Protein AF-A0A965Q6E4-F1 (afdb_monomer_lite)

Sequence (171 aa):
MHSLNNNGDSLAQEFARILGANLEPKISKKASMEEVSEADVQESMASDVELEDDIADMLIETSDEGVSMASDSIDDDVAELDAYDNLSDKHAKIMDGLSKIASSLRSKNEGFAADVVEATALSIVDDFRKEAQSKAAVCSELSKIASELDRSGDDLSADIVRVTLERVRNN

Foldseek 3Di:
DDDDDPPPVVVVVVVCVVVVHPPDDPPDDDDDDDDDDDDDDDDDDDDDDDDDDDPPPPPPDDDDDDDPPPPDDPPPVVVLPLLCPVLVVVLVVVLVVLQVVLVVCVVVVNNVVSVVSVVVNVVVVVVSVVVSVVLSVVLVVLQVVLVVCVVVVVPVVSVVSVVVSVVSSND

Radius of gyration: 28.26 Å; chains: 1; bounding box: 39×50×86 Å

Secondary structure (DSSP, 8-state):
--PPP--SHHHHHHHHHHTT--------------------------------S-SGGGSSS---------------TTSSSHHHHHHHHHHHHHHHHHHHHHHHHHHTT-HHHHHHHHHHHHHHHHHHHHHHHHHHHHHHHHHHHHHHHHHHT-HHHHHHHHHHHHHHHH-

pLDDT: mean 70.28, std 21.53, range [35.88, 97.06]

Structure (mmCIF, N/CA/C/O backbone):
data_AF-A0A965Q6E4-F1
#
_entry.id   AF-A0A965Q6E4-F1
#
loop_
_atom_site.group_PDB
_atom_site.id
_atom_site.type_symbol
_atom_site.label_atom_id
_atom_site.label_alt_id
_atom_site.label_comp_id
_atom_site.label_asym_id
_atom_site.label_entity_id
_atom_site.label_seq_id
_atom_site.pdbx_PDB_ins_code
_atom_site.Cartn_x
_atom_site.Cartn_y
_atom_site.Cartn_z
_atom_site.occupancy
_atom_site.B_iso_or_equiv
_atom_site.auth_seq_id
_atom_site.auth_comp_id
_atom_site.auth_asym_id
_atom_site.auth_atom_id
_atom_site.pdbx_PDB_model_num
ATOM 1 N N . MET A 1 1 ? -6.997 -3.592 53.582 1.00 36.66 1 MET A N 1
ATOM 2 C CA . MET A 1 1 ? -6.002 -3.357 52.515 1.00 36.66 1 MET A CA 1
ATOM 3 C C . MET A 1 1 ? -6.578 -3.928 51.229 1.00 36.66 1 MET A C 1
ATOM 5 O O . MET A 1 1 ? -6.604 -5.141 51.092 1.00 36.66 1 MET A O 1
ATOM 9 N N . HIS A 1 2 ? -7.137 -3.088 50.355 1.00 37.69 2 HIS A N 1
ATOM 10 C CA . HIS A 1 2 ? -7.667 -3.521 49.059 1.00 37.69 2 HIS A CA 1
ATOM 11 C C . HIS A 1 2 ? -6.637 -3.190 47.977 1.00 37.69 2 HIS A C 1
ATOM 13 O O . HIS A 1 2 ? -6.363 -2.017 47.737 1.00 37.69 2 HIS A O 1
ATOM 19 N N . SER A 1 3 ? -6.040 -4.223 47.375 1.00 43.62 3 SER A N 1
ATOM 20 C CA . SER A 1 3 ? -5.254 -4.083 46.146 1.00 43.62 3 SER A CA 1
ATOM 21 C C . SER A 1 3 ? -6.176 -3.644 45.017 1.00 43.62 3 SER A C 1
ATOM 23 O O . SER A 1 3 ? -7.188 -4.294 44.758 1.00 43.62 3 SER A O 1
ATOM 25 N N . LEU A 1 4 ? -5.818 -2.538 44.371 1.00 48.19 4 LEU A N 1
ATOM 26 C CA . LEU A 1 4 ? -6.462 -2.045 43.163 1.00 48.19 4 LEU A CA 1
ATOM 27 C C . LEU A 1 4 ? -5.970 -2.842 41.949 1.00 48.19 4 LEU A C 1
ATOM 29 O O . LEU A 1 4 ? -4.802 -3.208 41.850 1.00 48.19 4 LEU A O 1
ATOM 33 N N . ASN A 1 5 ? -6.929 -3.125 41.076 1.00 44.88 5 ASN A N 1
ATOM 34 C CA . ASN A 1 5 ? -6.886 -4.025 39.934 1.00 44.88 5 ASN A CA 1
ATOM 35 C C . ASN A 1 5 ? -5.783 -3.716 38.906 1.00 44.88 5 ASN A C 1
ATOM 37 O O . ASN A 1 5 ? -5.642 -2.586 38.444 1.00 44.88 5 ASN A O 1
ATOM 41 N N . ASN A 1 6 ? -5.119 -4.781 38.449 1.00 51.53 6 ASN A N 1
ATOM 42 C CA . ASN A 1 6 ? -4.141 -4.837 37.354 1.00 51.53 6 ASN A CA 1
ATOM 43 C C . ASN A 1 6 ? -4.771 -4.695 35.946 1.00 51.53 6 ASN A C 1
ATOM 45 O O . ASN A 1 6 ? -4.373 -5.387 35.013 1.00 51.53 6 ASN A O 1
ATOM 49 N N . ASN A 1 7 ? -5.769 -3.828 35.760 1.00 53.50 7 ASN A N 1
ATOM 50 C CA . ASN A 1 7 ? -6.490 -3.741 34.479 1.00 53.50 7 ASN A CA 1
ATOM 51 C C . ASN A 1 7 ? -5.856 -2.774 33.458 1.00 53.50 7 ASN A C 1
ATOM 53 O O . ASN A 1 7 ? -6.320 -2.716 32.324 1.00 53.50 7 ASN A O 1
ATOM 57 N N . GLY A 1 8 ? -4.804 -2.034 33.827 1.00 53.78 8 GLY A N 1
ATOM 58 C CA . GLY A 1 8 ? -4.103 -1.109 32.920 1.00 53.78 8 GLY A CA 1
ATOM 59 C C . GLY A 1 8 ? -3.108 -1.781 31.964 1.00 53.78 8 GLY A C 1
ATOM 60 O O . GLY A 1 8 ? -2.858 -1.261 30.880 1.00 53.78 8 GLY A O 1
ATOM 61 N N . ASP A 1 9 ? -2.591 -2.960 32.320 1.00 56.56 9 ASP A N 1
ATOM 62 C CA . ASP A 1 9 ? -1.533 -3.634 31.550 1.00 56.56 9 ASP A CA 1
ATOM 63 C C . ASP A 1 9 ? -2.058 -4.409 30.330 1.00 56.56 9 ASP A C 1
ATOM 65 O O . ASP A 1 9 ? -1.290 -4.735 29.427 1.00 56.56 9 ASP A O 1
ATOM 69 N N . SER A 1 10 ? -3.366 -4.683 30.258 1.00 65.81 10 SER A N 1
ATOM 70 C CA . SER A 1 10 ? -3.942 -5.515 29.192 1.00 65.81 10 SER A CA 1
ATOM 71 C C . SER A 1 10 ? -3.983 -4.808 27.836 1.00 65.81 10 SER A C 1
ATOM 73 O O . SER A 1 10 ? -3.744 -5.451 26.818 1.00 65.81 10 SER A O 1
ATOM 75 N N . LEU A 1 11 ? -4.291 -3.507 27.804 1.00 62.56 11 LEU A N 1
ATOM 76 C CA . LEU A 1 11 ? -4.485 -2.774 26.547 1.00 62.56 11 LEU A CA 1
ATOM 77 C C . LEU A 1 11 ? -3.144 -2.409 25.900 1.00 62.56 11 LEU A C 1
ATOM 79 O O . LEU A 1 11 ? -2.961 -2.588 24.700 1.00 62.56 11 LEU A O 1
ATOM 83 N N . ALA A 1 12 ? -2.176 -1.967 26.709 1.00 64.75 12 ALA A N 1
ATOM 84 C CA . ALA A 1 12 ? -0.828 -1.660 26.241 1.00 64.75 12 ALA A CA 1
ATOM 85 C C . ALA A 1 12 ? -0.102 -2.913 25.718 1.00 64.75 12 ALA A C 1
ATOM 87 O O . ALA A 1 12 ? 0.584 -2.847 24.699 1.00 64.75 12 ALA A O 1
ATOM 88 N N . GLN A 1 13 ? -0.296 -4.070 26.366 1.00 67.69 13 GLN A N 1
ATOM 89 C CA . GLN A 1 13 ? 0.249 -5.343 25.885 1.00 67.69 13 GLN A CA 1
ATOM 90 C C . GLN A 1 13 ? -0.403 -5.813 24.583 1.00 67.69 13 GLN A C 1
ATOM 92 O O . GLN A 1 13 ? 0.291 -6.365 23.730 1.00 67.69 13 GLN A O 1
ATOM 97 N N . GLU A 1 14 ? -1.710 -5.604 24.402 1.00 60.41 14 GLU A N 1
ATOM 98 C CA . GLU A 1 14 ? -2.381 -5.930 23.138 1.00 60.41 14 GLU A CA 1
ATOM 99 C C . GLU A 1 14 ? -1.917 -5.018 22.001 1.00 60.41 14 GLU A C 1
ATOM 101 O O . GLU A 1 14 ? -1.605 -5.500 20.914 1.00 60.41 14 GLU A O 1
ATOM 106 N N . PHE A 1 15 ? -1.781 -3.721 22.276 1.00 62.56 15 PHE A N 1
ATOM 107 C CA . PHE A 1 15 ? -1.289 -2.740 21.315 1.00 62.56 15 PHE A CA 1
ATOM 108 C C . PHE A 1 15 ? 0.156 -3.045 20.882 1.00 62.56 15 PHE A C 1
ATOM 110 O O . PHE A 1 15 ? 0.453 -3.091 19.690 1.00 62.56 15 PHE A O 1
ATOM 117 N N . ALA A 1 16 ? 1.043 -3.368 21.831 1.00 67.56 16 ALA A N 1
ATOM 118 C CA . ALA A 1 16 ? 2.418 -3.777 21.537 1.00 67.56 16 ALA A CA 1
ATOM 119 C C . ALA A 1 16 ? 2.492 -5.102 20.755 1.00 67.56 16 ALA A C 1
ATOM 121 O O . ALA A 1 16 ? 3.319 -5.245 19.853 1.00 67.56 16 ALA A O 1
ATOM 122 N N . ARG A 1 17 ? 1.594 -6.055 21.054 1.00 70.62 17 ARG A N 1
ATOM 123 C CA . ARG A 1 17 ? 1.480 -7.328 20.326 1.00 70.62 17 ARG A CA 1
ATOM 124 C C . ARG A 1 17 ? 1.046 -7.117 18.874 1.00 70.62 17 ARG A C 1
ATOM 126 O O . ARG A 1 17 ? 1.597 -7.768 17.993 1.00 70.62 17 ARG A O 1
ATOM 133 N N . ILE A 1 18 ? 0.090 -6.220 18.626 1.00 66.56 18 ILE A N 1
ATOM 134 C CA . ILE A 1 18 ? -0.387 -5.879 17.275 1.00 66.56 18 ILE A CA 1
ATOM 135 C C . ILE A 1 18 ? 0.705 -5.154 16.476 1.00 66.56 18 ILE A C 1
ATOM 137 O O . ILE A 1 18 ? 0.867 -5.418 15.289 1.00 66.56 18 ILE A O 1
ATOM 141 N N . LEU A 1 19 ? 1.500 -4.302 17.129 1.00 67.75 19 LEU A N 1
ATOM 142 C CA . LEU A 1 19 ? 2.599 -3.564 16.499 1.00 67.75 19 LEU A CA 1
ATOM 143 C C . LEU A 1 19 ? 3.891 -4.379 16.310 1.00 67.75 19 LEU A C 1
ATOM 145 O O . LEU A 1 19 ? 4.871 -3.849 15.791 1.00 67.75 19 LEU A O 1
ATOM 149 N N . GLY A 1 20 ? 3.936 -5.645 16.744 1.00 54.00 20 GLY A N 1
ATOM 150 C CA . GLY A 1 20 ? 5.140 -6.483 16.652 1.00 54.00 20 GLY A CA 1
ATOM 151 C C . GLY A 1 20 ? 6.329 -5.957 17.469 1.00 54.00 20 GLY A C 1
ATOM 152 O O . GLY A 1 20 ? 7.461 -6.405 17.285 1.00 54.00 20 GLY A O 1
ATOM 153 N N . ALA A 1 21 ? 6.088 -5.008 18.375 1.00 53.97 21 ALA A N 1
ATOM 154 C CA . ALA A 1 21 ? 7.123 -4.368 19.162 1.00 53.97 21 ALA A CA 1
ATOM 155 C C . ALA A 1 21 ? 7.364 -5.187 20.432 1.00 53.97 21 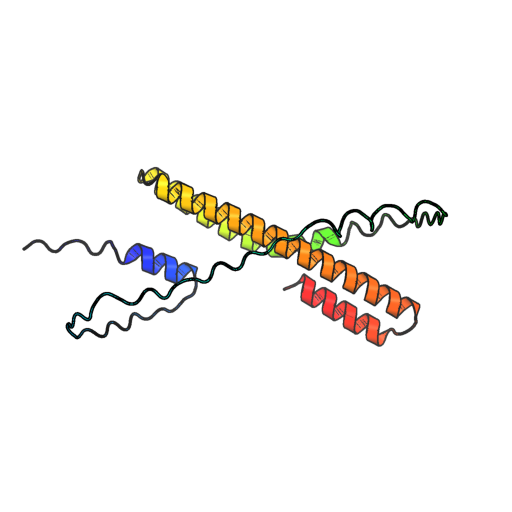ALA A C 1
ATOM 157 O O . ALA A 1 21 ? 6.565 -5.181 21.369 1.00 53.97 21 ALA A O 1
ATOM 158 N N . ASN A 1 22 ? 8.498 -5.886 20.472 1.00 50.75 22 ASN A N 1
ATOM 159 C CA . ASN A 1 22 ? 9.040 -6.498 21.684 1.00 50.75 22 ASN A CA 1
ATOM 160 C C . ASN A 1 22 ? 9.550 -5.381 22.618 1.00 50.75 22 ASN A C 1
ATOM 162 O O . ASN A 1 22 ? 10.748 -5.132 22.743 1.00 50.75 22 ASN A O 1
ATOM 166 N N . LEU A 1 23 ? 8.623 -4.635 23.218 1.00 51.91 23 LEU A N 1
ATOM 167 C CA . LEU A 1 23 ? 8.919 -3.615 24.217 1.00 51.91 23 LEU A CA 1
ATOM 168 C C . LEU A 1 23 ? 9.056 -4.307 25.573 1.00 51.91 23 LEU A C 1
ATOM 170 O O . LEU A 1 23 ? 8.098 -4.408 26.337 1.00 51.91 23 LEU A O 1
ATOM 174 N N . GLU A 1 24 ? 10.256 -4.807 25.869 1.00 51.34 24 GLU A N 1
ATOM 175 C CA . GLU A 1 24 ? 10.609 -5.172 27.239 1.00 51.34 24 GLU A CA 1
ATOM 176 C C . GLU A 1 24 ? 10.543 -3.919 28.132 1.00 51.34 24 GLU A C 1
ATOM 178 O O . GLU A 1 24 ? 11.255 -2.939 27.878 1.00 51.34 24 GLU A O 1
ATOM 183 N N . PRO A 1 25 ? 9.735 -3.914 29.205 1.00 47.41 25 PRO A N 1
ATOM 184 C CA . PRO A 1 25 ? 9.689 -2.786 30.116 1.00 47.41 25 PRO A CA 1
ATOM 185 C C . PRO A 1 25 ? 10.925 -2.811 31.026 1.00 47.41 25 PRO A C 1
ATOM 187 O O . PRO A 1 25 ? 10.956 -3.480 32.061 1.00 47.41 25 PRO A O 1
ATOM 190 N N . LYS A 1 26 ? 11.959 -2.037 30.678 1.00 45.78 26 LYS A N 1
ATOM 191 C CA . LYS A 1 26 ? 13.040 -1.681 31.611 1.00 45.78 26 LYS A CA 1
ATOM 192 C C . LYS A 1 26 ? 12.526 -0.648 32.611 1.00 45.78 26 LYS A C 1
ATOM 194 O O . LYS A 1 26 ? 12.743 0.550 32.466 1.00 45.78 26 LYS A O 1
ATOM 199 N N . ILE A 1 27 ? 11.844 -1.117 33.651 1.00 46.78 27 ILE A N 1
ATOM 200 C CA . ILE A 1 27 ? 11.464 -0.276 34.788 1.00 46.78 27 ILE A CA 1
ATOM 201 C C . ILE A 1 27 ? 12.689 -0.121 35.702 1.00 46.78 27 ILE A C 1
ATOM 203 O O . ILE A 1 27 ? 12.847 -0.850 36.682 1.00 46.78 27 ILE A O 1
ATOM 207 N N . SER A 1 28 ? 13.571 0.835 35.408 1.00 38.41 28 SER A N 1
ATOM 208 C CA . SER A 1 28 ? 14.529 1.328 36.403 1.00 38.41 28 SER A CA 1
ATOM 209 C C . SER A 1 28 ? 13.843 2.378 37.278 1.00 38.41 28 SER A C 1
ATOM 211 O O . SER A 1 28 ? 13.673 3.530 36.888 1.00 38.41 28 SER A O 1
ATOM 213 N N . LYS A 1 29 ? 13.423 1.964 38.477 1.00 46.81 29 LYS A N 1
ATOM 214 C CA . LYS A 1 29 ? 13.058 2.868 39.577 1.00 46.81 29 LYS A CA 1
ATOM 215 C C . LYS A 1 29 ? 14.294 3.628 40.083 1.00 46.81 29 LYS A C 1
ATOM 217 O O . LYS A 1 29 ? 15.356 3.020 40.200 1.00 46.81 29 LYS A O 1
ATOM 222 N N . LYS A 1 30 ? 14.032 4.853 40.573 1.00 42.91 30 LYS A N 1
ATOM 223 C CA . LYS A 1 30 ? 14.880 5.821 41.320 1.00 42.91 30 LYS A CA 1
ATOM 224 C C . LYS A 1 30 ? 15.494 6.901 40.404 1.00 42.91 30 LYS A C 1
ATOM 226 O O . LYS A 1 30 ? 16.049 6.549 39.382 1.00 42.91 30 LYS A O 1
ATOM 231 N N . ALA A 1 31 ? 15.437 8.203 40.688 1.00 35.88 31 ALA A N 1
ATOM 232 C CA . ALA A 1 31 ? 15.078 8.940 41.899 1.00 35.88 31 ALA A CA 1
ATOM 233 C C . ALA A 1 31 ? 14.704 10.405 41.559 1.00 35.88 31 ALA A C 1
ATOM 235 O O . ALA A 1 31 ? 15.149 10.916 40.541 1.00 35.88 31 ALA A O 1
ATOM 236 N N . SER A 1 32 ? 13.892 11.011 42.440 1.00 37.06 32 SER A N 1
ATOM 237 C CA . SER A 1 32 ? 13.982 12.383 42.994 1.00 37.06 32 SER A CA 1
ATOM 238 C C . SER A 1 32 ? 14.412 13.534 42.061 1.00 37.06 32 SER A C 1
ATOM 240 O O . SER A 1 32 ? 15.532 13.550 41.573 1.00 37.06 32 SER A O 1
ATOM 242 N N . MET A 1 33 ? 13.524 14.506 41.824 1.00 41.22 33 MET A N 1
ATOM 243 C CA . MET A 1 33 ? 13.473 15.777 42.580 1.00 41.22 33 MET A CA 1
ATOM 244 C C . MET A 1 33 ? 14.581 16.736 42.140 1.00 41.22 33 MET A C 1
ATOM 246 O O . MET A 1 33 ? 15.705 16.554 42.574 1.00 41.22 33 MET A O 1
ATOM 250 N N . GLU A 1 34 ? 14.240 17.752 41.344 1.00 36.75 34 GLU A N 1
ATOM 251 C CA . GLU A 1 34 ? 14.557 19.155 41.654 1.00 36.75 34 GLU A CA 1
ATOM 252 C C . GLU A 1 34 ? 13.820 20.086 40.679 1.00 36.75 34 GLU A C 1
ATOM 254 O O . GLU A 1 34 ? 13.811 19.863 39.468 1.00 36.75 34 GLU A O 1
ATOM 259 N N . GLU A 1 35 ? 13.150 21.091 41.241 1.00 47.38 35 GLU A N 1
ATOM 260 C CA . GLU A 1 35 ? 12.602 22.252 40.540 1.00 47.38 35 GLU A CA 1
ATOM 261 C C . GLU A 1 35 ? 13.719 23.034 39.852 1.00 47.38 35 GLU A C 1
ATOM 263 O O . GLU A 1 35 ? 14.718 23.308 40.509 1.00 47.38 35 GLU A O 1
ATOM 268 N N . VAL A 1 36 ? 13.516 23.514 38.619 1.00 41.91 36 VAL A N 1
ATOM 269 C CA . VAL A 1 36 ? 14.221 24.710 38.128 1.00 41.91 36 VAL A CA 1
ATOM 270 C C . VAL A 1 36 ? 13.336 25.484 37.138 1.00 41.91 36 VAL A C 1
ATOM 272 O O . VAL A 1 36 ? 13.130 25.067 36.003 1.00 41.91 36 VAL A O 1
ATOM 275 N N . SER A 1 37 ? 12.798 26.584 37.670 1.00 37.78 37 SER A N 1
ATOM 276 C CA . SER A 1 37 ? 12.525 27.911 37.094 1.00 37.78 37 SER A CA 1
ATOM 277 C C . SER A 1 37 ? 11.936 28.087 35.687 1.00 37.78 37 SER A C 1
ATOM 279 O O . SER A 1 37 ? 12.519 27.736 34.665 1.00 37.78 37 SER A O 1
ATOM 281 N N . GLU A 1 38 ? 10.834 28.835 35.699 1.00 46.31 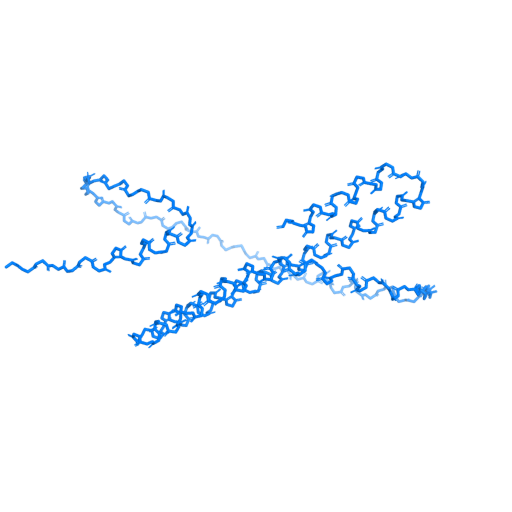38 GLU A N 1
ATOM 282 C CA . GLU A 1 38 ? 10.307 29.690 34.638 1.00 46.31 38 GLU A CA 1
ATOM 283 C C . GLU A 1 38 ? 11.317 30.746 34.143 1.00 46.31 38 GLU A C 1
ATOM 285 O O . GLU A 1 38 ? 12.221 31.149 34.875 1.00 46.31 38 GLU A O 1
ATOM 290 N N . ALA A 1 39 ? 11.009 31.264 32.947 1.00 43.84 39 ALA A N 1
ATOM 291 C CA . ALA A 1 39 ? 11.531 32.461 32.281 1.00 43.84 39 ALA A CA 1
ATOM 292 C C . ALA A 1 39 ? 12.761 32.276 31.377 1.00 43.84 39 ALA A C 1
ATOM 294 O O . ALA A 1 39 ? 13.893 32.458 31.799 1.00 43.84 39 ALA A O 1
ATOM 295 N N . ASP A 1 40 ? 12.491 31.995 30.097 1.00 40.25 40 ASP A N 1
ATOM 296 C CA . ASP A 1 40 ? 13.052 32.759 28.970 1.00 40.25 40 ASP A CA 1
ATOM 297 C C . ASP A 1 40 ? 12.303 32.382 27.678 1.00 40.25 40 ASP A C 1
ATOM 299 O O . ASP A 1 40 ? 12.653 31.449 26.957 1.00 40.25 40 ASP A O 1
ATOM 303 N N . VAL A 1 41 ? 11.206 33.097 27.403 1.00 50.78 41 VAL A N 1
ATOM 304 C CA . VAL A 1 41 ? 10.531 33.063 26.097 1.00 50.78 41 VAL A CA 1
ATOM 305 C C . VAL A 1 41 ? 11.191 34.130 25.233 1.00 50.78 41 VAL A C 1
ATOM 307 O O . VAL A 1 41 ? 10.919 35.320 25.381 1.00 50.78 41 VAL A O 1
ATOM 310 N N . GLN A 1 42 ? 12.088 33.690 24.354 1.00 45.22 42 GLN A N 1
ATOM 311 C CA . GLN A 1 42 ? 12.675 34.526 23.314 1.00 45.22 42 GLN A CA 1
ATOM 312 C C . GLN A 1 42 ? 11.604 34.948 22.299 1.00 45.22 42 GLN A C 1
ATOM 314 O O . GLN A 1 42 ? 11.061 34.140 21.550 1.00 45.22 42 GLN A O 1
ATOM 319 N N . GLU A 1 43 ? 11.314 36.244 22.342 1.00 45.09 43 GLU A N 1
ATOM 320 C CA . GLU A 1 43 ? 10.986 37.165 21.252 1.00 45.09 43 GLU A CA 1
ATOM 321 C C . GLU A 1 43 ? 11.006 36.546 19.835 1.00 45.09 43 GLU A C 1
ATOM 323 O O . GLU A 1 43 ? 12.050 36.409 19.196 1.00 45.09 43 GLU A O 1
ATOM 328 N N . SER A 1 44 ? 9.827 36.179 19.321 1.00 45.53 44 SER A N 1
ATOM 329 C CA . SER A 1 44 ? 9.650 35.795 17.921 1.00 45.53 44 SER A CA 1
ATOM 330 C C . SER A 1 44 ? 9.599 37.048 17.049 1.00 45.53 44 SER A C 1
ATOM 332 O O . SER A 1 44 ? 8.668 37.851 17.152 1.00 45.53 44 SER A O 1
ATOM 334 N N . MET A 1 45 ? 10.591 37.191 16.175 1.00 47.53 45 MET A N 1
ATOM 335 C CA . MET A 1 45 ? 10.625 38.207 15.131 1.00 47.53 45 MET A CA 1
ATOM 336 C C . MET A 1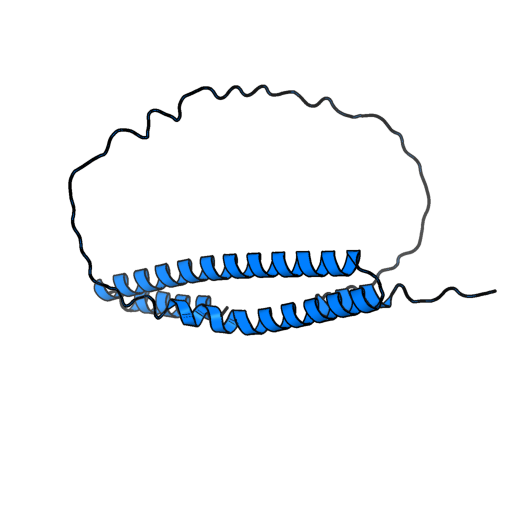 45 ? 9.436 38.021 14.182 1.00 47.53 45 MET A C 1
ATOM 338 O O . MET A 1 45 ? 9.278 36.970 13.564 1.00 47.53 45 MET A O 1
ATOM 342 N N . ALA A 1 46 ? 8.612 39.059 14.063 1.00 46.66 46 ALA A N 1
ATOM 343 C CA . ALA A 1 46 ? 7.660 39.197 12.975 1.00 46.66 46 ALA A CA 1
ATOM 344 C C . ALA A 1 46 ? 8.444 39.464 11.682 1.00 46.66 46 ALA A C 1
ATOM 346 O O . ALA A 1 46 ? 9.018 40.539 11.515 1.00 46.66 46 ALA A O 1
ATOM 347 N N . SER A 1 47 ? 8.498 38.478 10.786 1.00 42.28 47 SER A N 1
ATOM 348 C CA . SER A 1 47 ? 8.864 38.712 9.391 1.00 42.28 47 SER A CA 1
ATOM 349 C C . SER A 1 47 ? 7.590 38.960 8.595 1.00 42.28 47 SER A C 1
ATOM 351 O O . SER A 1 47 ? 6.860 38.033 8.244 1.00 42.28 47 SER A O 1
ATOM 353 N N . ASP A 1 48 ? 7.353 40.243 8.378 1.00 50.16 48 ASP A N 1
ATOM 354 C CA . ASP A 1 48 ? 6.482 40.821 7.370 1.00 50.16 48 ASP A CA 1
ATOM 355 C C . ASP A 1 48 ? 6.933 40.333 5.982 1.00 50.16 48 ASP A C 1
ATOM 357 O O . ASP A 1 48 ? 8.063 40.591 5.560 1.00 50.16 48 ASP A O 1
ATOM 361 N N . VAL A 1 49 ? 6.099 39.532 5.321 1.00 48.03 49 VAL A N 1
ATOM 362 C CA . VAL A 1 49 ? 6.311 39.055 3.950 1.00 48.03 49 VAL A CA 1
ATOM 363 C C . VAL A 1 49 ? 5.094 39.498 3.154 1.00 48.03 49 VAL A C 1
ATOM 365 O O . VAL A 1 49 ? 4.090 38.793 3.069 1.00 48.03 49 VAL A O 1
ATOM 368 N N . GLU A 1 50 ? 5.188 40.707 2.608 1.00 57.47 50 GLU A N 1
ATOM 369 C CA . GLU A 1 50 ? 4.335 41.164 1.518 1.00 57.47 50 GLU A CA 1
ATOM 370 C C . GLU A 1 50 ? 4.766 40.429 0.239 1.00 57.47 50 GLU A C 1
ATOM 372 O O . GLU A 1 50 ? 5.895 40.573 -0.233 1.00 57.47 50 GLU A O 1
ATOM 377 N N . LEU A 1 51 ? 3.881 39.586 -0.296 1.00 51.06 51 LEU A N 1
ATOM 378 C CA . LEU A 1 51 ? 4.001 38.996 -1.630 1.00 51.06 51 LEU A CA 1
ATOM 379 C C . LEU A 1 51 ? 2.870 39.562 -2.485 1.00 51.06 51 LEU A C 1
ATOM 381 O O . LEU A 1 51 ? 1.784 38.987 -2.554 1.00 51.06 51 LEU A O 1
ATOM 385 N N . GLU A 1 52 ? 3.138 40.712 -3.094 1.00 52.59 52 GLU A N 1
ATOM 386 C CA . GLU A 1 52 ? 2.287 41.334 -4.106 1.00 52.59 52 GLU A CA 1
ATOM 387 C C . GLU A 1 52 ? 2.677 40.827 -5.515 1.00 52.59 52 GLU A C 1
ATOM 389 O O . GLU A 1 52 ? 3.835 40.875 -5.922 1.00 52.59 52 GLU A O 1
ATOM 394 N N . ASP A 1 53 ? 1.669 40.300 -6.219 1.00 54.38 53 ASP A N 1
ATOM 395 C CA . ASP A 1 53 ? 1.311 40.588 -7.620 1.00 54.38 53 ASP A CA 1
ATOM 396 C C . ASP A 1 53 ? 2.094 40.084 -8.857 1.00 54.38 53 ASP A C 1
ATOM 398 O O . ASP A 1 53 ? 1.694 40.432 -9.964 1.00 54.38 53 ASP A O 1
ATOM 402 N N . ASP A 1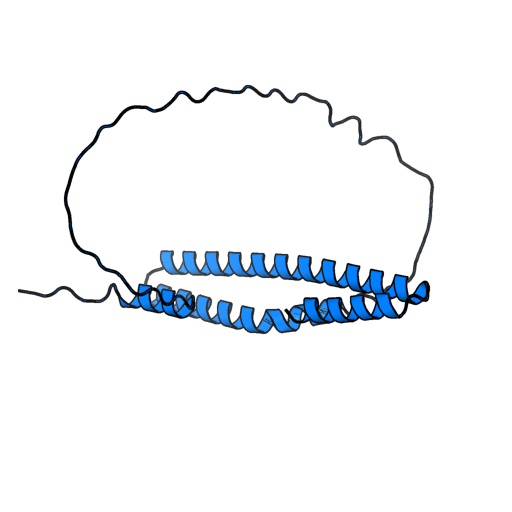 54 ? 3.051 39.153 -8.771 1.00 53.59 54 ASP A N 1
ATOM 403 C CA . ASP A 1 54 ? 3.796 38.710 -9.984 1.00 53.59 54 ASP A CA 1
ATOM 404 C C . ASP A 1 54 ? 3.387 37.350 -10.616 1.00 53.59 54 ASP A C 1
ATOM 406 O O . ASP A 1 54 ? 4.061 36.853 -11.519 1.00 53.59 54 ASP A O 1
ATOM 410 N N . ILE A 1 55 ? 2.285 36.708 -10.198 1.00 54.59 55 ILE A N 1
ATOM 411 C CA . ILE A 1 55 ? 1.908 35.364 -10.721 1.00 54.59 55 ILE A CA 1
ATOM 412 C C . ILE A 1 55 ? 0.838 35.421 -11.833 1.00 54.59 55 ILE A C 1
ATOM 414 O O . ILE A 1 55 ? 0.648 34.452 -12.569 1.00 54.59 55 ILE A O 1
ATOM 418 N N . ALA A 1 56 ? 0.147 36.550 -12.008 1.00 52.72 56 ALA A N 1
ATOM 419 C CA . ALA A 1 56 ? -1.010 36.629 -12.906 1.00 52.72 56 ALA A CA 1
ATOM 420 C C . ALA A 1 56 ? -0.661 36.716 -14.410 1.00 52.72 56 ALA A C 1
ATOM 422 O O . ALA A 1 56 ? -1.485 36.330 -15.239 1.00 52.72 56 ALA A O 1
ATOM 423 N N . ASP A 1 57 ? 0.557 37.129 -14.772 1.00 52.03 57 ASP A N 1
ATOM 424 C CA . ASP A 1 57 ? 0.927 37.419 -16.170 1.00 52.03 57 ASP A CA 1
ATOM 425 C C . ASP A 1 57 ? 1.548 36.237 -16.939 1.00 52.03 57 ASP A C 1
ATOM 427 O O . ASP A 1 57 ? 1.812 36.342 -18.134 1.00 52.03 57 ASP A O 1
ATOM 431 N N . MET A 1 58 ? 1.738 35.071 -16.311 1.00 53.69 58 MET A N 1
ATOM 432 C CA . MET A 1 58 ? 2.349 33.902 -16.973 1.00 53.69 58 MET A CA 1
ATOM 433 C C . MET A 1 58 ? 1.335 32.887 -17.532 1.00 53.69 58 MET A C 1
ATOM 435 O O . MET A 1 58 ? 1.716 31.787 -17.925 1.00 53.69 58 MET A O 1
ATOM 439 N N . LEU A 1 59 ? 0.040 33.223 -17.545 1.00 53.97 59 LEU A N 1
ATOM 440 C CA . LEU A 1 59 ? -1.047 32.292 -17.894 1.00 53.97 59 LEU A CA 1
ATOM 441 C C . LEU A 1 59 ? -1.817 32.643 -19.175 1.00 53.97 59 LEU A C 1
ATOM 443 O O . LEU A 1 59 ? -2.802 31.978 -19.492 1.00 53.97 59 LEU A O 1
ATOM 447 N N . ILE A 1 60 ? -1.382 33.652 -19.935 1.00 55.44 60 ILE A N 1
ATOM 448 C CA . ILE A 1 60 ? -2.112 34.123 -21.122 1.00 55.44 60 ILE A CA 1
ATOM 449 C C . ILE A 1 60 ? -1.156 34.344 -22.297 1.00 55.44 60 ILE A C 1
ATOM 451 O O . ILE A 1 60 ? -1.077 35.441 -22.822 1.00 55.44 60 ILE A O 1
ATOM 455 N N . GLU A 1 61 ? -0.414 33.321 -22.723 1.00 49.25 61 GLU A N 1
ATOM 456 C CA . GLU A 1 61 ? 0.090 33.252 -24.106 1.00 49.25 61 GLU A CA 1
ATOM 457 C C . GLU A 1 61 ? 0.709 31.880 -24.387 1.00 49.25 61 GLU A C 1
ATOM 459 O O . GLU A 1 61 ? 1.887 31.639 -24.167 1.00 49.25 61 GLU A O 1
ATOM 464 N N . THR A 1 62 ? -0.126 30.938 -24.818 1.00 46.38 62 THR A N 1
ATOM 465 C CA . THR A 1 62 ? 0.196 29.886 -25.806 1.00 46.38 62 THR A CA 1
ATOM 466 C C . THR A 1 62 ? -1.095 29.129 -26.110 1.00 46.38 62 THR A C 1
ATOM 468 O O . THR A 1 62 ? -1.263 27.942 -25.846 1.00 46.38 62 THR A O 1
ATOM 471 N N . SER A 1 63 ? -2.070 29.869 -26.635 1.00 47.81 63 SER A N 1
ATOM 472 C CA . SER A 1 63 ? -3.175 29.267 -27.366 1.00 47.81 63 SER A CA 1
ATOM 473 C C . SER A 1 63 ? -2.727 29.057 -28.808 1.00 47.81 63 SER A C 1
ATOM 475 O O . SER A 1 63 ? -2.323 30.013 -29.460 1.00 47.81 63 SER A O 1
ATOM 477 N N . ASP A 1 64 ? -2.909 27.823 -29.269 1.00 48.75 64 ASP A N 1
ATOM 478 C CA . ASP A 1 64 ? -3.227 27.469 -30.654 1.00 48.75 64 ASP A CA 1
ATOM 479 C C . ASP A 1 64 ? -2.056 27.305 -31.639 1.00 48.75 64 ASP A C 1
ATOM 481 O O . ASP A 1 64 ? -1.686 28.226 -32.352 1.00 48.75 64 ASP A O 1
ATOM 485 N N . GLU A 1 65 ? -1.537 26.074 -31.745 1.00 45.47 65 GLU A N 1
ATOM 486 C CA . GLU A 1 65 ? -1.389 25.432 -33.057 1.00 45.47 65 GLU A CA 1
ATOM 487 C C . GLU A 1 65 ? -1.224 23.911 -32.929 1.00 45.47 65 GLU A C 1
ATOM 489 O O . GLU A 1 65 ? -0.505 23.382 -32.082 1.00 45.47 65 GLU A O 1
ATOM 494 N N . GLY A 1 66 ? -2.008 23.203 -33.739 1.00 50.97 66 GLY A N 1
ATOM 495 C CA . GLY A 1 66 ? -2.385 21.820 -33.514 1.00 50.97 66 GLY A CA 1
ATOM 496 C C . GLY A 1 66 ? -1.283 20.778 -33.666 1.00 50.97 66 GLY A C 1
ATOM 497 O O . GLY A 1 66 ? -0.475 20.805 -34.589 1.00 50.97 66 GLY A O 1
ATOM 498 N N . VAL A 1 67 ? -1.399 19.741 -32.840 1.00 45.19 67 VAL A N 1
ATOM 499 C CA . VAL A 1 67 ? -1.014 18.376 -33.197 1.00 45.19 67 VAL A CA 1
ATOM 500 C C . VAL A 1 67 ? -2.116 17.450 -32.690 1.00 45.19 67 VAL A C 1
ATOM 502 O O . VAL A 1 67 ? -2.174 17.073 -31.524 1.00 45.19 67 VAL A O 1
ATOM 505 N N . SER A 1 68 ? -3.029 17.101 -33.596 1.00 46.16 68 SER A N 1
ATOM 506 C CA . SER A 1 68 ? -3.909 15.948 -33.440 1.00 46.16 68 SER A CA 1
ATOM 507 C C . SER A 1 68 ? -3.049 14.690 -33.572 1.00 46.16 68 SER A C 1
ATOM 509 O O . SER A 1 68 ? -2.754 14.239 -34.675 1.00 46.16 68 SER A O 1
ATOM 511 N N . MET A 1 69 ? -2.606 14.150 -32.440 1.00 50.44 69 MET A N 1
ATOM 512 C CA . MET A 1 69 ? -2.179 12.757 -32.326 1.00 50.44 69 MET A CA 1
ATOM 513 C C . MET A 1 69 ? -3.286 12.022 -31.583 1.00 50.44 69 MET A C 1
ATOM 515 O O . MET A 1 69 ? -3.232 11.819 -30.373 1.00 50.44 69 MET A O 1
ATOM 519 N N . ALA A 1 70 ? -4.323 11.650 -32.332 1.00 51.78 70 ALA A N 1
ATOM 520 C CA . ALA A 1 70 ? -5.149 10.511 -31.975 1.00 51.78 70 ALA A CA 1
ATOM 521 C C . ALA A 1 70 ? -4.247 9.266 -32.029 1.00 51.78 70 ALA A C 1
ATOM 523 O O . ALA A 1 70 ? -4.131 8.617 -33.066 1.00 51.78 70 ALA A O 1
ATOM 524 N N . SER A 1 71 ? -3.541 8.995 -30.931 1.00 43.22 71 SER A N 1
ATOM 525 C CA . SER A 1 71 ? -2.900 7.706 -30.692 1.00 43.22 71 SER A CA 1
ATOM 526 C C . SER A 1 71 ? -3.885 6.847 -29.922 1.00 43.22 71 SER A C 1
ATOM 528 O O . SER A 1 71 ? -3.985 6.894 -28.701 1.00 43.22 71 SER A O 1
ATOM 530 N N . ASP A 1 72 ? -4.644 6.115 -30.714 1.00 47.00 72 ASP A N 1
ATOM 531 C CA . ASP A 1 72 ? -5.311 4.870 -30.388 1.00 47.00 72 ASP A CA 1
ATOM 532 C C . ASP A 1 72 ? -4.380 3.941 -29.579 1.00 47.00 72 ASP A C 1
ATOM 534 O O . ASP A 1 72 ? -3.447 3.356 -30.126 1.00 47.00 72 ASP A O 1
ATOM 538 N N . SER A 1 73 ? -4.588 3.858 -28.263 1.00 45.00 73 SER A N 1
ATOM 539 C CA . SER A 1 73 ? -4.167 2.716 -27.438 1.00 45.00 73 SER A CA 1
ATOM 540 C C . SER A 1 73 ? -4.959 2.694 -26.129 1.00 45.00 73 SER A C 1
ATOM 542 O O . SER A 1 73 ? -4.422 2.870 -25.037 1.00 45.00 73 SER A O 1
ATOM 544 N N . ILE A 1 74 ? -6.272 2.501 -26.252 1.00 51.50 74 ILE A N 1
ATOM 545 C CA . ILE A 1 74 ? -7.107 2.005 -25.154 1.00 51.50 74 ILE A CA 1
ATOM 546 C C . ILE A 1 74 ? -6.833 0.500 -25.073 1.00 51.50 74 ILE A C 1
ATOM 548 O O . ILE A 1 74 ? -7.554 -0.292 -25.665 1.00 51.50 74 ILE A O 1
ATOM 552 N N . ASP A 1 75 ? -5.719 0.122 -24.451 1.00 47.22 75 ASP A N 1
ATOM 553 C CA . ASP A 1 75 ? -5.426 -1.278 -24.097 1.00 47.22 75 ASP A CA 1
ATOM 554 C C . ASP A 1 75 ? -4.464 -1.388 -22.891 1.00 47.22 75 ASP A C 1
ATOM 556 O O . ASP A 1 75 ? -3.915 -2.455 -22.631 1.00 47.22 75 ASP A O 1
ATOM 560 N N . ASP A 1 76 ? -4.261 -0.300 -22.129 1.00 46.62 76 ASP A N 1
ATOM 561 C CA . ASP A 1 76 ? -3.346 -0.269 -20.967 1.00 46.62 76 ASP A CA 1
ATOM 562 C C . ASP A 1 76 ? -4.079 -0.331 -19.604 1.00 46.62 76 ASP A C 1
ATOM 564 O O . ASP A 1 76 ? -3.463 -0.507 -18.555 1.00 46.62 76 ASP A O 1
ATOM 568 N N . ASP A 1 77 ? -5.419 -0.302 -19.602 1.00 46.25 77 ASP A N 1
ATOM 569 C CA . ASP A 1 77 ? -6.243 -0.325 -18.376 1.00 46.25 77 ASP A CA 1
ATOM 570 C C . ASP A 1 77 ? -6.304 -1.711 -17.694 1.00 46.25 77 ASP A C 1
ATOM 572 O O . ASP A 1 77 ? -6.903 -1.870 -16.629 1.00 46.25 77 ASP A O 1
ATOM 576 N N . VAL A 1 78 ? -5.700 -2.750 -18.284 1.00 49.38 78 VAL A N 1
ATOM 577 C CA . VAL A 1 78 ? -5.730 -4.116 -17.723 1.00 49.38 78 VAL A CA 1
ATOM 578 C C . VAL A 1 78 ? -4.553 -4.374 -16.772 1.00 49.38 78 VAL A C 1
ATOM 580 O O . VAL A 1 78 ? -4.653 -5.228 -15.892 1.00 49.38 78 VAL A O 1
ATOM 583 N N . ALA A 1 79 ? -3.457 -3.614 -16.875 1.00 49.41 79 ALA A N 1
ATOM 584 C CA . ALA A 1 79 ? -2.300 -3.774 -15.989 1.00 49.41 79 ALA A CA 1
ATOM 585 C C . ALA A 1 79 ? -2.479 -3.087 -14.621 1.00 49.41 79 ALA A C 1
ATOM 587 O O . ALA A 1 79 ? -1.797 -3.446 -13.658 1.00 49.41 79 ALA A O 1
ATOM 588 N N . GLU A 1 80 ? -3.412 -2.134 -14.513 1.00 50.75 80 GLU A N 1
ATOM 589 C CA . GLU A 1 80 ? -3.665 -1.392 -13.274 1.00 50.75 80 GLU A CA 1
ATOM 590 C C . GLU A 1 80 ? -4.385 -2.248 -12.214 1.00 50.75 80 GLU A C 1
ATOM 592 O O . GLU A 1 80 ? -4.239 -1.993 -11.022 1.00 50.75 80 GLU A O 1
ATOM 597 N N . LEU A 1 81 ? -5.097 -3.313 -12.612 1.00 49.31 81 LEU A N 1
ATOM 598 C CA . LEU A 1 81 ? -5.904 -4.127 -11.692 1.00 49.31 81 LEU A CA 1
ATOM 599 C C . LEU A 1 81 ? -5.062 -5.023 -10.759 1.00 49.31 81 LEU A C 1
ATOM 601 O O . LEU A 1 81 ? -5.386 -5.177 -9.582 1.00 49.31 81 LEU A O 1
ATOM 605 N N . ASP A 1 82 ? -3.957 -5.582 -11.256 1.00 49.47 82 ASP A N 1
ATOM 606 C CA . ASP A 1 82 ? -3.175 -6.604 -10.540 1.00 49.47 82 ASP A CA 1
ATOM 607 C C . ASP A 1 82 ? -2.366 -6.044 -9.353 1.00 49.47 82 ASP A C 1
ATOM 609 O O . ASP A 1 82 ? -2.020 -6.777 -8.422 1.00 49.47 82 ASP A O 1
ATOM 613 N N . ALA A 1 83 ? -2.030 -4.749 -9.365 1.00 51.56 83 ALA A N 1
ATOM 614 C CA . ALA A 1 83 ? -1.282 -4.117 -8.275 1.00 51.56 83 ALA A CA 1
ATOM 615 C C . ALA A 1 83 ? -2.137 -3.912 -7.009 1.00 51.56 83 ALA A C 1
ATOM 617 O O . ALA A 1 83 ? -1.583 -3.804 -5.909 1.00 51.56 83 ALA A O 1
ATOM 618 N N . TYR A 1 84 ? -3.468 -3.900 -7.145 1.00 52.38 84 TYR A N 1
ATOM 619 C CA . TYR A 1 84 ? -4.399 -3.748 -6.026 1.00 52.38 84 TYR A CA 1
ATOM 620 C C . TYR A 1 84 ? -4.637 -5.051 -5.252 1.00 52.38 84 TYR A C 1
ATOM 622 O O . TYR A 1 84 ? -4.931 -5.000 -4.055 1.00 52.38 84 TYR A O 1
ATOM 630 N N . ASP A 1 85 ? -4.470 -6.213 -5.888 1.00 55.91 85 ASP A N 1
ATOM 631 C CA . ASP A 1 85 ? -4.923 -7.489 -5.321 1.00 55.91 85 ASP A CA 1
ATOM 632 C C . ASP A 1 85 ? -4.112 -7.931 -4.087 1.00 55.91 85 ASP A C 1
ATOM 634 O O . ASP A 1 85 ? -4.680 -8.366 -3.086 1.00 55.91 85 ASP A O 1
ATOM 638 N N . ASN A 1 86 ? -2.788 -7.737 -4.076 1.00 54.53 86 ASN A N 1
ATOM 639 C CA . ASN A 1 86 ? -1.950 -8.155 -2.938 1.00 54.53 86 ASN A CA 1
ATOM 640 C C . ASN A 1 86 ? -1.966 -7.178 -1.745 1.00 54.53 86 ASN A C 1
ATOM 642 O O . ASN A 1 86 ? -1.751 -7.595 -0.602 1.00 54.53 86 ASN A O 1
ATOM 646 N N . LEU A 1 87 ? -2.225 -5.883 -1.973 1.00 61.00 87 LEU A N 1
ATOM 647 C CA . LEU A 1 87 ? -2.392 -4.908 -0.884 1.00 61.00 87 LEU A CA 1
ATOM 648 C C . LEU A 1 87 ? -3.741 -5.107 -0.168 1.00 61.00 87 LEU A C 1
ATOM 650 O O . LEU A 1 87 ? -3.847 -4.902 1.046 1.00 61.00 87 LEU A O 1
ATOM 654 N N . SER A 1 88 ? -4.748 -5.561 -0.922 1.00 68.50 88 SER A N 1
ATOM 655 C CA . SER A 1 88 ? -6.131 -5.750 -0.480 1.00 68.50 88 SER A CA 1
ATOM 656 C C . SER A 1 88 ? -6.254 -6.688 0.727 1.00 68.50 88 SER A C 1
ATOM 658 O O . SER A 1 88 ? -6.909 -6.345 1.712 1.00 68.50 88 SER A O 1
ATOM 660 N N . ASP A 1 89 ? -5.550 -7.824 0.730 1.00 73.19 89 ASP A N 1
ATOM 661 C CA . ASP A 1 89 ? -5.692 -8.845 1.778 1.00 73.19 89 ASP A CA 1
ATOM 662 C C . ASP A 1 89 ? -5.178 -8.404 3.156 1.00 73.19 89 ASP A C 1
ATOM 664 O O . ASP A 1 89 ? -5.771 -8.719 4.196 1.00 73.19 89 ASP A O 1
ATOM 668 N N . LYS A 1 90 ? -4.044 -7.692 3.197 1.00 76.94 90 LYS A N 1
ATOM 669 C CA . LYS A 1 90 ? -3.491 -7.162 4.456 1.00 76.94 90 LYS A CA 1
ATOM 670 C C . LYS A 1 90 ? -4.343 -6.002 4.962 1.00 76.94 90 LYS A C 1
ATOM 672 O O . LYS A 1 90 ? -4.653 -5.952 6.152 1.00 76.94 90 LYS A O 1
ATOM 677 N N . HIS A 1 91 ? -4.764 -5.125 4.055 1.00 82.12 91 HIS A N 1
ATOM 678 C CA . HIS A 1 91 ? -5.648 -4.007 4.353 1.00 82.12 91 HIS A CA 1
ATOM 679 C C . HIS A 1 91 ? -6.990 -4.478 4.933 1.00 82.12 91 HIS A C 1
ATOM 681 O O . HIS A 1 91 ? -7.395 -4.019 6.001 1.00 82.12 91 HIS A O 1
ATOM 687 N N . ALA A 1 92 ? -7.632 -5.468 4.306 1.00 85.06 92 ALA A N 1
ATOM 688 C CA . ALA A 1 92 ? -8.900 -6.028 4.763 1.00 85.06 92 ALA A CA 1
ATOM 689 C C . ALA A 1 92 ? -8.809 -6.582 6.195 1.00 85.06 92 ALA A C 1
ATOM 691 O O . ALA A 1 92 ? -9.706 -6.353 7.005 1.00 85.06 92 ALA A O 1
ATOM 692 N N . LYS A 1 93 ? -7.701 -7.252 6.545 1.00 88.31 93 LYS A N 1
ATOM 693 C CA . LYS A 1 93 ? -7.468 -7.766 7.907 1.00 88.31 93 LYS A CA 1
ATOM 694 C C . LYS A 1 93 ? -7.302 -6.652 8.938 1.00 88.31 93 LYS A C 1
ATOM 696 O O . LYS A 1 93 ? -7.831 -6.770 10.042 1.00 88.31 93 LYS A O 1
ATOM 701 N N . ILE A 1 94 ? -6.578 -5.585 8.593 1.00 89.50 94 ILE A N 1
ATOM 702 C CA . ILE A 1 94 ? -6.408 -4.420 9.473 1.00 89.50 94 ILE A CA 1
ATOM 703 C C . ILE A 1 94 ? -7.764 -3.745 9.705 1.00 89.50 94 ILE A C 1
ATOM 705 O O . ILE A 1 94 ? -8.132 -3.501 10.853 1.00 89.50 94 ILE A O 1
ATOM 709 N N . MET A 1 95 ? -8.538 -3.518 8.642 1.00 90.38 95 MET A N 1
ATOM 710 C CA . MET A 1 95 ? -9.852 -2.873 8.730 1.00 90.38 95 MET A CA 1
ATOM 711 C C . MET A 1 95 ? -10.868 -3.701 9.516 1.00 90.38 95 MET A C 1
ATOM 713 O O . MET A 1 95 ? -11.594 -3.154 10.349 1.00 90.38 95 MET A O 1
ATOM 717 N N . ASP A 1 96 ? -10.889 -5.020 9.321 1.00 92.25 96 ASP A N 1
ATOM 718 C CA . ASP A 1 96 ? -11.718 -5.935 10.110 1.00 92.25 96 ASP A CA 1
ATOM 719 C C . ASP A 1 96 ? -11.329 -5.902 11.601 1.00 92.25 96 ASP A C 1
ATOM 721 O O . ASP A 1 96 ? -12.192 -5.818 12.479 1.00 92.25 96 ASP A O 1
ATOM 725 N N . GLY A 1 97 ? -10.027 -5.877 11.906 1.00 92.81 97 GLY A N 1
ATOM 726 C CA . GLY A 1 97 ? -9.519 -5.726 13.271 1.00 92.81 97 GLY A CA 1
ATOM 727 C C . GLY A 1 97 ? -9.954 -4.415 13.932 1.00 92.81 97 GLY A C 1
ATOM 728 O O . GLY A 1 97 ? -10.513 -4.433 15.031 1.00 92.81 97 GLY A O 1
ATOM 729 N N . LEU A 1 98 ? -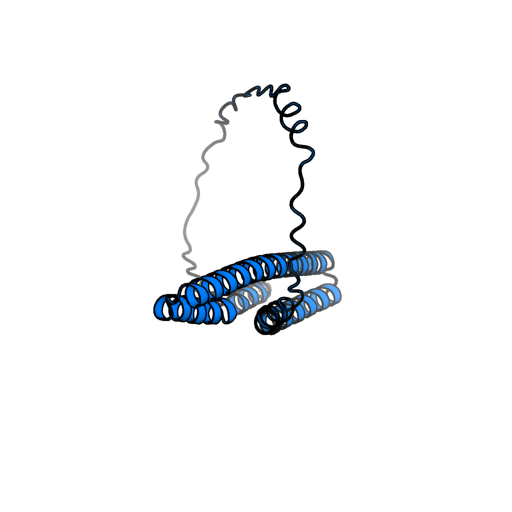9.758 -3.282 13.254 1.00 93.62 98 LEU A N 1
ATOM 730 C CA . LEU A 1 98 ? -10.148 -1.961 13.761 1.00 93.62 98 LEU A CA 1
ATOM 731 C C . LEU A 1 98 ? -11.669 -1.843 13.936 1.00 93.62 98 LEU A C 1
ATOM 733 O O . LEU A 1 98 ? -12.131 -1.339 14.960 1.00 93.62 98 LEU A O 1
ATOM 737 N N . SER A 1 99 ? -12.454 -2.403 13.013 1.00 92.94 99 SER A N 1
ATOM 738 C CA . SER A 1 99 ? -13.921 -2.435 13.105 1.00 92.94 99 SER A CA 1
ATOM 739 C C . SER A 1 99 ? -14.409 -3.229 14.321 1.00 92.94 99 SER A C 1
ATOM 741 O O . SER A 1 99 ? -15.342 -2.815 15.019 1.00 92.94 99 SER A O 1
ATOM 743 N N . LYS A 1 100 ? -13.756 -4.358 14.631 1.00 95.75 100 LYS A N 1
ATOM 744 C CA . LYS A 1 100 ? -14.042 -5.149 15.839 1.00 95.75 100 LYS A CA 1
ATOM 745 C C . LYS A 1 100 ? -13.701 -4.383 17.113 1.00 95.75 100 LYS A C 1
ATOM 747 O O . LYS A 1 100 ? -14.479 -4.424 18.067 1.00 95.75 100 LYS A O 1
ATOM 752 N N . ILE A 1 101 ? -12.578 -3.663 17.127 1.00 94.50 101 ILE A N 1
ATOM 753 C CA . ILE A 1 101 ? -12.174 -2.827 18.265 1.00 94.50 101 ILE A CA 1
ATOM 754 C C . ILE A 1 101 ? -13.194 -1.708 18.487 1.00 94.50 101 ILE A C 1
ATOM 756 O O . ILE A 1 101 ? -13.715 -1.590 19.596 1.00 94.50 101 ILE A O 1
ATOM 760 N N . ALA A 1 102 ? -13.550 -0.951 17.446 1.00 94.19 102 ALA A N 1
ATOM 761 C CA . ALA A 1 102 ? -14.552 0.113 17.534 1.00 94.19 102 ALA A CA 1
ATOM 762 C C . ALA A 1 102 ? -15.903 -0.419 18.046 1.00 94.19 102 ALA A C 1
ATOM 764 O O . ALA A 1 102 ? -16.491 0.141 18.974 1.00 94.19 102 ALA A O 1
ATOM 765 N N . SER A 1 103 ? -16.356 -1.564 17.524 1.00 94.69 103 SER A N 1
ATOM 766 C CA . SER A 1 103 ? -17.588 -2.226 17.977 1.00 94.69 103 SER A CA 1
ATOM 767 C C . SER A 1 103 ? -17.525 -2.635 19.454 1.00 94.69 103 SER A C 1
ATOM 769 O O . SER A 1 103 ? -18.471 -2.408 20.211 1.00 94.69 103 SER A O 1
ATOM 771 N N . SER A 1 104 ? -16.394 -3.199 19.892 1.00 96.62 104 SER A N 1
ATOM 772 C CA . SER A 1 104 ? -16.155 -3.562 21.292 1.00 96.62 104 SER A CA 1
ATOM 773 C C . SER A 1 104 ? -16.159 -2.331 22.206 1.00 96.62 104 SER A C 1
ATOM 775 O O . SER A 1 104 ? -16.788 -2.362 23.264 1.00 96.62 104 SER A O 1
ATOM 777 N N . LEU A 1 105 ? -15.534 -1.224 21.797 1.00 96.06 105 LEU A N 1
ATOM 778 C CA . LEU A 1 105 ? -15.524 0.034 22.553 1.00 96.06 105 LEU A CA 1
ATOM 779 C C . LEU A 1 105 ? -16.935 0.620 22.686 1.00 96.06 105 LEU A C 1
ATOM 781 O O . LEU A 1 105 ? -17.352 0.969 23.792 1.00 96.06 105 LEU A O 1
ATOM 785 N N . ARG A 1 106 ? -17.734 0.609 21.611 1.00 95.44 106 ARG A N 1
ATOM 786 C CA . ARG A 1 106 ? -19.149 1.013 21.688 1.00 95.44 106 ARG A CA 1
ATOM 787 C C . ARG A 1 106 ? -19.954 0.135 22.638 1.00 95.44 106 ARG A C 1
ATOM 789 O O . ARG A 1 106 ? -20.741 0.663 23.419 1.00 95.44 106 ARG A O 1
ATOM 796 N N . SER A 1 107 ? -19.722 -1.180 22.641 1.00 96.94 107 SER A N 1
ATOM 797 C CA . SER A 1 107 ? -20.399 -2.094 23.576 1.00 96.94 107 SER A CA 1
ATOM 798 C C . SER A 1 107 ? -20.067 -1.809 25.048 1.00 96.94 107 SER A C 1
ATOM 800 O O . SER A 1 107 ? -20.878 -2.082 25.930 1.00 96.94 107 SER A O 1
ATOM 802 N N . LYS A 1 108 ? -18.898 -1.209 25.308 1.00 97.06 108 LYS A N 1
ATOM 803 C CA . LYS A 1 108 ? -18.446 -0.756 26.632 1.00 97.06 108 LYS A CA 1
ATOM 804 C C . LYS A 1 108 ? -18.852 0.685 26.950 1.00 97.06 108 LYS A C 1
ATOM 806 O O . LYS A 1 108 ? -18.468 1.205 27.993 1.00 97.06 108 LYS A O 1
ATOM 811 N N . ASN A 1 109 ? -19.654 1.313 26.089 1.00 95.25 109 ASN A N 1
ATOM 812 C CA . ASN A 1 109 ? -20.078 2.706 26.203 1.00 95.25 109 ASN A CA 1
ATOM 813 C C . ASN A 1 109 ? -18.914 3.719 26.097 1.00 95.25 109 ASN A C 1
ATOM 815 O O . ASN A 1 109 ? -19.013 4.849 26.570 1.00 95.25 109 ASN A O 1
ATOM 819 N N . GLU A 1 110 ? -17.816 3.327 25.447 1.00 96.12 110 GLU A N 1
ATOM 820 C CA . GLU A 1 110 ? -16.644 4.166 25.174 1.00 96.12 110 GLU A CA 1
ATOM 821 C C . GLU A 1 110 ? -16.756 4.787 23.769 1.00 96.12 110 GLU A C 1
ATOM 823 O O . GLU A 1 110 ? -15.931 4.543 22.889 1.00 96.12 110 GLU A O 1
ATOM 828 N N . GLY A 1 111 ? -17.816 5.573 23.537 1.00 95.25 111 GLY A N 1
ATOM 829 C CA . GLY A 1 111 ? -18.142 6.126 22.213 1.00 95.25 111 GLY A CA 1
ATOM 830 C C . GLY A 1 111 ? -17.013 6.962 21.604 1.00 95.25 111 GLY A C 1
ATOM 831 O O . GLY A 1 111 ? -16.618 6.719 20.473 1.00 95.25 111 GLY A O 1
ATOM 832 N N . PHE A 1 112 ? -16.409 7.853 22.396 1.00 96.56 112 PHE A N 1
ATOM 833 C CA . PHE A 1 112 ? -15.282 8.673 21.942 1.00 96.56 112 PHE A CA 1
ATOM 834 C C . PHE A 1 112 ? -14.083 7.829 21.487 1.00 96.56 112 PHE A C 1
ATOM 836 O O . PHE A 1 112 ? -13.483 8.110 20.456 1.00 96.56 112 PHE A O 1
ATOM 843 N N . ALA A 1 113 ? -13.741 6.771 22.230 1.00 96.44 113 ALA A N 1
ATOM 844 C CA . ALA A 1 113 ? -12.640 5.893 21.847 1.00 96.44 113 ALA A CA 1
ATOM 845 C C . ALA A 1 113 ? -12.964 5.136 20.551 1.00 96.44 113 ALA A C 1
ATOM 847 O O . ALA A 1 113 ? -12.097 5.009 19.690 1.00 96.44 113 ALA A O 1
ATOM 848 N N . ALA A 1 114 ? -14.210 4.679 20.386 1.00 96.25 114 ALA A N 1
ATOM 849 C CA . ALA A 1 114 ? -14.655 4.055 19.144 1.00 96.25 114 ALA A CA 1
ATOM 850 C C . ALA A 1 114 ? -14.546 5.010 17.945 1.00 96.25 114 ALA A C 1
ATOM 852 O O . ALA A 1 114 ? -14.048 4.603 16.899 1.00 96.25 114 ALA A O 1
ATOM 853 N N . ASP A 1 115 ? -14.938 6.274 18.114 1.00 96.00 115 ASP A N 1
ATOM 854 C CA . ASP A 1 115 ? -14.870 7.283 17.053 1.00 96.00 115 ASP A CA 1
ATOM 855 C C . ASP A 1 115 ? -13.416 7.599 16.666 1.00 96.00 115 ASP A C 1
ATOM 857 O O . ASP A 1 115 ? -13.101 7.733 15.485 1.00 96.00 115 ASP A O 1
ATOM 861 N N . VAL A 1 116 ? -12.496 7.638 17.639 1.00 96.25 116 VAL A N 1
ATOM 862 C CA . VAL A 1 116 ? -11.054 7.775 17.365 1.00 96.25 116 VAL A CA 1
ATOM 863 C C . VAL A 1 116 ? -10.525 6.576 16.570 1.00 96.25 116 VAL A C 1
ATOM 865 O O . VAL A 1 116 ? -9.757 6.764 15.624 1.00 96.25 116 VAL A O 1
ATOM 868 N N . VAL A 1 117 ? -10.935 5.349 16.911 1.00 95.75 117 VAL A N 1
ATOM 869 C CA . VAL A 1 117 ? -10.543 4.146 16.154 1.00 95.75 117 VAL A CA 1
ATOM 870 C C . VAL A 1 117 ? -11.073 4.192 14.721 1.00 95.75 117 VAL A C 1
ATOM 872 O O . VAL A 1 117 ? -10.325 3.878 13.797 1.00 95.75 117 VAL A O 1
ATOM 875 N N . GLU A 1 118 ? -12.315 4.622 14.509 1.00 92.88 118 GLU A N 1
ATOM 876 C CA . GLU A 1 118 ? -12.887 4.755 13.163 1.00 92.88 118 GLU A CA 1
ATOM 877 C C . GLU A 1 118 ? -12.206 5.848 12.343 1.00 92.88 118 GLU A C 1
ATOM 879 O O . GLU A 1 118 ? -11.852 5.613 11.189 1.00 92.88 118 GLU A O 1
ATOM 884 N N . ALA A 1 119 ? -11.943 7.013 12.938 1.00 94.44 119 ALA A N 1
ATOM 885 C CA . ALA A 1 119 ? -11.187 8.074 12.278 1.00 94.44 119 ALA A CA 1
ATOM 886 C C . ALA A 1 119 ? -9.775 7.604 11.888 1.00 94.44 119 ALA A C 1
ATOM 888 O O . ALA A 1 119 ? -9.301 7.885 10.788 1.00 94.44 119 ALA A O 1
ATOM 889 N N . THR A 1 120 ? -9.124 6.830 12.759 1.00 92.81 120 THR A N 1
ATOM 890 C CA . THR A 1 120 ? -7.811 6.235 12.472 1.00 92.81 120 THR A CA 1
ATOM 891 C C . THR A 1 120 ? -7.901 5.216 11.338 1.00 92.81 120 THR A C 1
ATOM 893 O O . THR A 1 120 ? -7.053 5.215 10.449 1.00 92.81 120 THR A O 1
ATOM 896 N N . ALA A 1 121 ? -8.938 4.374 11.329 1.00 92.00 121 ALA A N 1
ATOM 897 C CA . ALA A 1 121 ? -9.171 3.426 10.245 1.00 92.00 121 ALA A CA 1
ATOM 898 C C . ALA A 1 121 ? -9.332 4.153 8.902 1.00 92.00 121 ALA A C 1
ATOM 900 O O . ALA A 1 121 ? -8.675 3.780 7.936 1.00 92.00 121 ALA A O 1
ATOM 901 N N . LEU A 1 122 ? -10.113 5.237 8.853 1.00 89.38 122 LEU A N 1
ATOM 902 C CA . LEU A 1 122 ? -10.271 6.054 7.645 1.00 89.38 122 LEU A CA 1
ATOM 903 C C . LEU A 1 122 ? -8.945 6.661 7.169 1.00 89.38 122 LEU A C 1
ATOM 905 O O . LEU A 1 122 ? -8.637 6.577 5.983 1.00 89.38 122 LEU A O 1
ATOM 909 N N . SER A 1 123 ? -8.131 7.201 8.082 1.00 92.25 123 SER A N 1
ATOM 910 C CA . SER A 1 123 ? -6.804 7.731 7.732 1.00 92.25 123 SER A CA 1
ATOM 911 C C . SER A 1 123 ? -5.913 6.660 7.102 1.00 92.25 123 SER A C 1
ATOM 913 O O . SER A 1 123 ? -5.249 6.915 6.103 1.00 92.25 123 SER A O 1
ATOM 915 N N . ILE A 1 124 ? -5.931 5.445 7.653 1.00 89.88 124 ILE A N 1
ATOM 916 C CA . ILE A 1 124 ? -5.158 4.319 7.124 1.00 89.88 124 ILE A CA 1
ATOM 917 C C . ILE A 1 124 ? -5.652 3.927 5.721 1.00 89.88 124 ILE A C 1
ATOM 919 O O . ILE A 1 124 ? -4.828 3.670 4.846 1.00 89.88 124 ILE A O 1
ATOM 923 N N . VAL A 1 125 ? -6.972 3.899 5.479 1.00 88.25 125 VAL A N 1
ATOM 924 C CA . VAL A 1 125 ? -7.536 3.639 4.136 1.00 88.25 125 VAL A CA 1
ATOM 925 C C . VAL A 1 125 ? -7.016 4.663 3.125 1.00 88.25 125 VAL A C 1
ATOM 927 O O . VAL A 1 125 ? -6.596 4.293 2.027 1.00 88.25 125 VAL A O 1
ATOM 930 N N . ASP A 1 126 ? -7.039 5.945 3.486 1.00 88.06 126 ASP A N 1
ATOM 931 C CA . ASP A 1 126 ? -6.583 7.017 2.602 1.00 88.06 126 ASP A CA 1
ATOM 932 C C . ASP A 1 126 ? -5.090 6.908 2.283 1.00 88.06 126 ASP A C 1
ATOM 934 O O . ASP A 1 126 ? -4.693 7.117 1.133 1.00 88.06 126 ASP A O 1
ATOM 938 N N . ASP A 1 127 ? -4.268 6.550 3.269 1.00 88.94 127 ASP A N 1
ATOM 939 C CA . ASP A 1 127 ? -2.833 6.353 3.076 1.00 88.94 127 ASP A CA 1
ATOM 940 C C . ASP A 1 127 ? -2.551 5.161 2.155 1.00 88.94 127 ASP A C 1
ATOM 942 O O . ASP A 1 127 ? -1.796 5.305 1.191 1.00 88.94 127 ASP A O 1
ATOM 946 N N . PHE A 1 128 ? -3.243 4.032 2.346 1.00 86.50 128 PHE A N 1
ATOM 947 C CA . PHE A 1 128 ? -3.140 2.891 1.432 1.00 86.50 128 PHE A CA 1
ATOM 948 C C . PHE A 1 128 ? -3.582 3.241 0.013 1.00 86.50 128 PHE A C 1
ATOM 950 O O . PHE A 1 128 ? -2.958 2.803 -0.953 1.00 86.50 128 PHE A O 1
ATOM 957 N N . ARG A 1 129 ? -4.641 4.045 -0.143 1.00 85.75 129 ARG A N 1
ATOM 958 C CA . ARG A 1 129 ? -5.100 4.476 -1.468 1.00 85.75 129 ARG A CA 1
ATOM 959 C C . ARG A 1 129 ? -4.041 5.318 -2.176 1.00 85.75 129 ARG A C 1
ATOM 961 O O . ARG A 1 129 ? -3.782 5.088 -3.355 1.00 85.75 129 ARG A O 1
ATOM 968 N N . LYS A 1 130 ? -3.429 6.273 -1.472 1.00 89.62 130 LYS A N 1
ATOM 969 C CA . LYS A 1 130 ? -2.352 7.112 -2.023 1.00 89.62 130 LYS A CA 1
ATOM 970 C C . LYS A 1 130 ? -1.121 6.283 -2.376 1.00 89.62 130 LYS A C 1
ATOM 972 O O . LYS A 1 130 ? -0.536 6.480 -3.438 1.00 89.62 130 LYS A O 1
ATOM 977 N N . GLU A 1 131 ? -0.741 5.349 -1.508 1.00 87.06 131 GLU A N 1
ATOM 978 C CA . GLU A 1 131 ? 0.382 4.445 -1.752 1.00 87.06 131 GLU A CA 1
ATOM 979 C C . GLU A 1 131 ? 0.130 3.566 -2.982 1.00 87.06 131 GLU A C 1
ATOM 981 O O . GLU A 1 131 ? 0.988 3.480 -3.859 1.00 87.06 131 GLU A O 1
ATOM 986 N N . ALA A 1 132 ? -1.069 2.990 -3.105 1.00 85.56 132 ALA A N 1
ATOM 987 C CA . ALA A 1 132 ? -1.454 2.187 -4.260 1.00 85.56 132 ALA A CA 1
ATOM 988 C C . ALA A 1 132 ? -1.431 2.999 -5.565 1.00 85.56 132 ALA A C 1
ATOM 990 O O . ALA A 1 132 ? -0.897 2.522 -6.562 1.00 85.56 132 ALA A O 1
ATOM 991 N N . GLN A 1 133 ? -1.935 4.238 -5.554 1.00 86.25 133 GLN A N 1
ATOM 992 C CA . GLN A 1 133 ? -1.875 5.139 -6.714 1.00 86.25 133 GLN A CA 1
ATOM 993 C C . GLN A 1 133 ? -0.434 5.477 -7.111 1.00 86.25 133 GLN A C 1
ATOM 995 O O . GLN A 1 133 ? -0.080 5.413 -8.285 1.00 86.25 133 GLN A O 1
ATOM 1000 N N . SER A 1 134 ? 0.416 5.799 -6.134 1.00 88.38 134 SER A N 1
ATOM 1001 C CA . SER A 1 134 ? 1.840 6.063 -6.372 1.00 88.38 134 SER A CA 1
ATOM 1002 C C . SER A 1 134 ? 2.534 4.844 -6.986 1.00 88.38 134 SER A C 1
ATOM 1004 O O . SER A 1 134 ? 3.260 4.950 -7.975 1.00 88.38 134 SER A O 1
ATOM 1006 N N . LYS A 1 135 ? 2.251 3.656 -6.447 1.00 88.31 135 LYS A N 1
ATOM 1007 C CA . LYS A 1 135 ? 2.787 2.392 -6.948 1.00 88.31 135 LYS A CA 1
ATOM 1008 C C . LYS A 1 135 ? 2.308 2.084 -8.368 1.00 88.31 135 LYS A C 1
ATOM 1010 O O . LYS A 1 135 ? 3.122 1.675 -9.192 1.00 88.31 135 LYS A O 1
ATOM 1015 N N . ALA A 1 136 ? 1.029 2.305 -8.666 1.00 87.25 136 ALA A N 1
ATOM 1016 C CA . ALA A 1 136 ? 0.469 2.140 -10.005 1.00 87.25 136 ALA A CA 1
ATOM 1017 C C . ALA A 1 136 ? 1.166 3.060 -11.020 1.00 87.25 136 ALA A C 1
ATOM 1019 O O . ALA A 1 136 ? 1.602 2.587 -12.068 1.00 87.25 136 ALA A O 1
ATOM 1020 N N . ALA A 1 137 ? 1.385 4.331 -10.664 1.00 89.25 137 ALA A N 1
ATOM 1021 C CA . ALA A 1 137 ? 2.115 5.275 -11.508 1.00 89.25 137 ALA A CA 1
ATOM 1022 C C . ALA A 1 137 ? 3.549 4.798 -11.804 1.00 89.25 137 ALA A C 1
ATOM 1024 O O . ALA A 1 137 ? 3.975 4.788 -12.956 1.00 89.25 137 ALA A O 1
ATOM 1025 N N . VAL A 1 138 ? 4.281 4.324 -10.788 1.00 91.12 138 VAL A N 1
ATOM 1026 C CA . VAL A 1 138 ? 5.634 3.767 -10.979 1.00 91.12 138 VAL A CA 1
ATOM 1027 C C . VAL A 1 138 ? 5.611 2.529 -11.880 1.00 91.12 138 VAL A C 1
ATOM 1029 O O . VAL A 1 138 ? 6.458 2.399 -12.761 1.00 91.12 138 VAL A O 1
ATOM 1032 N N . CYS A 1 139 ? 4.651 1.623 -11.686 1.00 89.75 139 CYS A N 1
ATOM 1033 C CA . CYS A 1 139 ? 4.503 0.439 -12.532 1.00 89.75 139 CYS A CA 1
ATOM 1034 C C . CYS A 1 139 ? 4.223 0.810 -13.997 1.00 89.75 139 CYS A C 1
ATOM 1036 O O . CYS A 1 139 ? 4.828 0.224 -14.894 1.00 89.75 139 CYS A O 1
ATOM 1038 N N . SER A 1 140 ? 3.360 1.800 -14.235 1.00 89.00 140 SER A N 1
ATOM 1039 C CA . SER A 1 140 ? 3.054 2.315 -15.574 1.00 89.00 140 SER A CA 1
ATOM 1040 C C . SER A 1 140 ? 4.304 2.870 -16.264 1.00 89.00 140 SER A C 1
ATOM 1042 O O . SER A 1 140 ? 4.626 2.483 -17.387 1.00 89.00 140 SER A O 1
ATOM 1044 N N . GLU A 1 141 ? 5.073 3.715 -15.573 1.00 93.31 141 GLU A N 1
ATOM 1045 C CA . GLU A 1 141 ? 6.312 4.279 -16.124 1.00 93.31 141 GLU A CA 1
ATOM 1046 C C . GLU A 1 141 ? 7.361 3.196 -16.418 1.00 93.31 141 GLU A C 1
ATOM 1048 O O . GLU A 1 141 ? 7.976 3.196 -17.483 1.00 93.31 141 GLU A O 1
ATOM 1053 N N . LEU A 1 142 ? 7.536 2.216 -15.525 1.00 91.69 142 LEU A N 1
ATOM 1054 C CA . LEU A 1 142 ? 8.449 1.091 -15.761 1.00 91.69 142 LEU A CA 1
ATOM 1055 C C . LEU A 1 142 ? 8.007 0.230 -16.954 1.00 91.69 142 LEU A C 1
ATOM 1057 O O . LEU A 1 142 ? 8.849 -0.186 -17.749 1.00 91.69 142 LEU A O 1
ATOM 1061 N N . SER A 1 143 ? 6.702 -0.013 -17.108 1.00 93.12 143 SER A N 1
ATOM 1062 C CA . SER A 1 143 ? 6.143 -0.733 -18.261 1.00 93.12 143 SER A CA 1
ATOM 1063 C C . SER A 1 143 ? 6.441 -0.005 -19.576 1.00 93.12 143 SER A C 1
ATOM 1065 O O . SER A 1 143 ? 6.897 -0.609 -20.556 1.00 93.12 143 SER A O 1
ATOM 1067 N N . LYS A 1 144 ? 6.270 1.322 -19.578 1.00 93.69 144 LYS A N 1
ATOM 1068 C CA . LYS A 1 144 ? 6.579 2.174 -20.726 1.00 93.69 144 LYS A CA 1
ATOM 1069 C C . LYS A 1 144 ? 8.067 2.149 -21.071 1.00 93.69 144 LYS A C 1
ATOM 1071 O O . LYS A 1 144 ? 8.408 1.915 -22.229 1.00 93.69 144 LYS A O 1
ATOM 1076 N N . ILE A 1 145 ? 8.947 2.303 -20.080 1.00 94.38 145 ILE A N 1
ATOM 1077 C CA . ILE A 1 145 ? 10.405 2.244 -20.277 1.00 94.38 145 ILE A CA 1
ATOM 1078 C C . ILE A 1 145 ? 10.820 0.883 -20.848 1.00 94.38 145 ILE A C 1
ATOM 1080 O O . ILE A 1 145 ? 11.583 0.833 -21.811 1.00 94.38 145 ILE A O 1
ATOM 1084 N N . ALA A 1 146 ? 10.301 -0.224 -20.304 1.00 93.19 146 ALA A N 1
ATOM 1085 C CA . ALA A 1 146 ? 10.589 -1.558 -20.832 1.00 93.19 146 ALA A CA 1
ATOM 1086 C C . ALA A 1 146 ? 10.163 -1.688 -22.304 1.00 93.19 146 ALA A C 1
ATOM 1088 O O . ALA A 1 146 ? 10.918 -2.200 -23.128 1.00 93.19 146 ALA A O 1
ATOM 1089 N N . SER A 1 147 ? 8.983 -1.164 -22.648 1.00 92.69 147 SER A N 1
ATOM 1090 C CA . SER A 1 147 ? 8.454 -1.182 -24.015 1.00 92.69 147 SER A CA 1
ATOM 1091 C C . SER A 1 147 ? 9.273 -0.324 -24.989 1.00 92.69 147 SER A C 1
ATOM 1093 O O . SER A 1 147 ? 9.435 -0.685 -26.155 1.00 92.69 147 SER A O 1
ATOM 1095 N N . GLU A 1 148 ? 9.793 0.820 -24.541 1.00 95.00 148 GLU A N 1
ATOM 1096 C CA . GLU A 1 148 ? 10.668 1.685 -25.342 1.00 95.00 148 GLU A CA 1
ATOM 1097 C C . GLU A 1 148 ? 12.037 1.038 -25.596 1.00 95.00 148 GLU A C 1
ATOM 1099 O O . GLU A 1 148 ? 12.534 1.083 -26.725 1.00 95.00 148 GLU A O 1
ATOM 1104 N N . LEU A 1 149 ? 12.614 0.385 -24.583 1.00 94.50 149 LEU A N 1
ATOM 1105 C CA . LEU A 1 149 ? 13.888 -0.332 -24.697 1.00 94.50 149 LEU A CA 1
ATOM 1106 C C . LEU A 1 149 ? 13.792 -1.506 -25.676 1.00 94.50 149 LEU A C 1
ATOM 1108 O O . LEU A 1 149 ? 14.627 -1.614 -26.575 1.00 94.50 149 LEU A O 1
ATOM 1112 N N . ASP A 1 150 ? 12.723 -2.297 -25.587 1.00 93.62 150 ASP A N 1
ATOM 1113 C CA . ASP A 1 150 ? 12.408 -3.364 -26.544 1.00 93.62 150 ASP A CA 1
ATOM 1114 C C . ASP A 1 150 ? 12.359 -2.842 -27.987 1.00 93.62 150 ASP A C 1
ATOM 1116 O O . ASP A 1 150 ? 12.971 -3.398 -28.898 1.00 93.62 150 ASP A O 1
ATOM 1120 N N . ARG A 1 151 ? 11.651 -1.725 -28.213 1.00 95.44 151 ARG A N 1
ATOM 1121 C CA . ARG A 1 151 ? 11.541 -1.107 -29.547 1.00 95.44 151 ARG A CA 1
ATOM 1122 C C . ARG A 1 151 ? 12.883 -0.596 -30.067 1.00 95.44 151 ARG A C 1
ATOM 1124 O O . ARG A 1 151 ? 13.073 -0.530 -31.281 1.00 95.44 151 ARG A O 1
ATOM 1131 N N . SER A 1 152 ? 13.797 -0.228 -29.172 1.00 95.00 152 SER A N 1
ATOM 1132 C CA . SER A 1 152 ? 15.158 0.192 -29.514 1.00 95.00 152 SER A CA 1
ATOM 1133 C C . SER A 1 152 ? 16.119 -0.979 -29.779 1.00 95.00 152 SER A C 1
ATOM 1135 O O . SER A 1 152 ? 17.213 -0.753 -30.296 1.00 95.00 152 SER A O 1
ATOM 1137 N N . GLY A 1 153 ? 15.700 -2.217 -29.481 1.00 94.81 153 GLY A N 1
ATOM 1138 C CA . GLY A 1 153 ? 16.514 -3.430 -29.601 1.00 94.81 153 GLY A CA 1
ATOM 1139 C C . GLY A 1 153 ? 17.483 -3.651 -28.437 1.00 94.81 153 GLY A C 1
ATOM 1140 O O . GLY A 1 153 ? 18.453 -4.394 -28.593 1.00 94.81 153 GLY A O 1
ATOM 1141 N N . ASP A 1 154 ? 17.261 -2.995 -27.293 1.00 95.31 154 ASP A N 1
ATOM 1142 C CA . ASP A 1 154 ? 18.021 -3.220 -26.059 1.00 95.31 154 ASP A CA 1
ATOM 1143 C C . ASP A 1 154 ? 17.283 -4.202 -25.136 1.00 95.31 154 ASP A C 1
ATOM 1145 O O . ASP A 1 154 ? 16.750 -3.845 -24.079 1.00 95.31 154 ASP A O 1
ATOM 1149 N N . ASP A 1 155 ? 17.251 -5.461 -25.572 1.00 93.88 155 ASP A N 1
ATOM 1150 C CA . ASP A 1 155 ? 16.506 -6.543 -24.919 1.00 93.88 155 ASP A CA 1
ATOM 1151 C C . ASP A 1 155 ? 16.976 -6.785 -23.472 1.00 93.88 155 ASP A C 1
ATOM 1153 O O . ASP A 1 155 ? 16.173 -7.048 -22.577 1.00 93.88 155 ASP A O 1
ATOM 1157 N N . LEU A 1 156 ? 18.286 -6.656 -23.213 1.00 95.50 156 LEU A N 1
ATOM 1158 C CA . LEU A 1 156 ? 18.852 -6.875 -21.879 1.00 95.50 156 LEU A CA 1
ATOM 1159 C C . LEU A 1 156 ? 18.362 -5.816 -20.888 1.00 95.50 156 LEU A C 1
ATOM 1161 O O . LEU A 1 156 ? 17.979 -6.150 -19.764 1.00 95.50 156 LEU A O 1
ATOM 1165 N N . SER A 1 157 ? 18.385 -4.541 -21.283 1.00 95.19 157 SER A N 1
ATOM 1166 C CA . SER A 1 157 ? 17.884 -3.464 -20.429 1.00 95.19 157 SER A CA 1
ATOM 1167 C C . SER A 1 157 ? 16.376 -3.588 -20.217 1.00 95.19 157 SER A C 1
ATOM 1169 O O . SER A 1 157 ? 15.905 -3.397 -19.093 1.00 95.19 157 SER A O 1
ATOM 1171 N N . ALA A 1 158 ? 15.621 -3.963 -21.254 1.00 93.62 158 ALA A N 1
ATOM 1172 C CA . ALA A 1 158 ? 14.184 -4.191 -21.141 1.00 93.62 158 ALA A CA 1
ATOM 1173 C C . ALA A 1 158 ? 13.853 -5.298 -20.123 1.00 93.62 158 ALA A C 1
ATOM 1175 O O . ALA A 1 158 ? 13.001 -5.103 -19.252 1.00 93.62 158 ALA A O 1
ATOM 1176 N N . ASP A 1 159 ? 14.579 -6.419 -20.150 1.00 94.44 159 ASP A N 1
ATOM 1177 C CA . ASP A 1 159 ? 14.402 -7.515 -19.191 1.00 94.44 159 ASP A CA 1
ATOM 1178 C C . ASP A 1 159 ? 14.709 -7.098 -17.748 1.00 94.44 159 ASP A C 1
ATOM 1180 O O . ASP A 1 159 ? 13.975 -7.458 -16.822 1.00 94.44 159 ASP A O 1
ATOM 1184 N N . ILE A 1 160 ? 15.746 -6.284 -17.531 1.00 95.56 160 ILE A N 1
ATOM 1185 C CA . ILE A 1 160 ? 16.058 -5.741 -16.199 1.00 95.56 160 ILE A CA 1
ATOM 1186 C C . ILE A 1 160 ? 14.895 -4.886 -15.676 1.00 95.56 160 ILE A C 1
ATOM 1188 O O . ILE A 1 160 ? 14.521 -4.990 -14.499 1.00 95.56 160 ILE A O 1
ATOM 1192 N N . VAL A 1 161 ? 14.301 -4.055 -16.535 1.00 94.75 161 VAL A N 1
ATOM 1193 C CA . VAL A 1 161 ? 13.163 -3.207 -16.158 1.00 94.75 161 VAL A CA 1
ATOM 1194 C C . VAL A 1 161 ? 11.923 -4.054 -15.869 1.00 94.75 161 VAL A C 1
ATOM 1196 O O . VAL A 1 161 ? 11.261 -3.803 -14.864 1.00 94.75 161 VAL A O 1
ATOM 1199 N N . ARG A 1 162 ? 11.650 -5.114 -16.641 1.00 92.12 162 ARG A N 1
ATOM 1200 C CA . ARG A 1 162 ? 10.550 -6.061 -16.362 1.00 92.12 162 ARG A CA 1
ATOM 1201 C C . ARG A 1 162 ? 10.692 -6.756 -15.014 1.00 92.12 162 ARG A C 1
ATOM 1203 O O . ARG A 1 162 ? 9.745 -6.784 -14.234 1.00 92.12 162 ARG A O 1
ATOM 1210 N N . VAL A 1 163 ? 11.883 -7.264 -14.700 1.00 94.38 163 VAL A N 1
ATOM 1211 C CA . VAL A 1 163 ? 12.152 -7.888 -13.392 1.00 94.38 163 VAL A CA 1
ATOM 1212 C C . VAL A 1 163 ? 11.953 -6.873 -12.262 1.00 94.38 163 VAL A C 1
ATOM 1214 O O . VAL A 1 163 ? 11.435 -7.201 -11.192 1.00 94.38 163 VAL A O 1
ATOM 1217 N N . THR A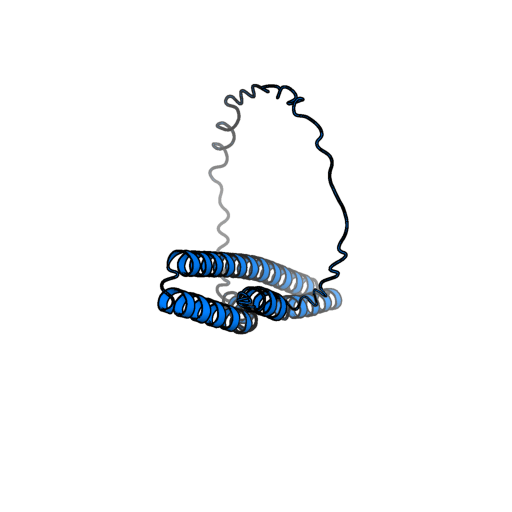 1 164 ? 12.339 -5.618 -12.496 1.00 93.38 164 THR A N 1
ATOM 1218 C CA . THR A 1 164 ? 12.124 -4.531 -11.535 1.00 93.38 164 THR A CA 1
ATOM 1219 C C . THR A 1 164 ? 10.636 -4.228 -11.360 1.00 93.38 164 THR A C 1
ATOM 1221 O O . THR A 1 164 ? 10.177 -4.131 -10.224 1.00 93.38 164 THR A O 1
ATOM 1224 N N . LEU A 1 165 ? 9.871 -4.154 -12.452 1.00 92.00 165 LEU A N 1
ATOM 1225 C CA . LEU A 1 165 ? 8.418 -3.980 -12.449 1.00 92.00 165 LEU A CA 1
ATOM 1226 C C . LEU A 1 165 ? 7.726 -5.086 -11.644 1.00 92.00 165 LEU A C 1
ATOM 1228 O O . LEU A 1 165 ? 6.942 -4.787 -10.745 1.00 92.00 165 LEU A O 1
ATOM 1232 N N . GLU A 1 166 ? 8.059 -6.354 -11.893 1.00 89.50 166 GLU A N 1
ATOM 1233 C CA . GLU A 1 166 ? 7.515 -7.487 -11.136 1.00 89.50 166 GLU A CA 1
ATOM 1234 C C . GLU A 1 166 ? 7.844 -7.387 -9.643 1.00 89.50 166 GLU A C 1
ATOM 1236 O O . GLU A 1 166 ? 6.996 -7.646 -8.784 1.00 89.50 166 GLU A O 1
ATOM 1241 N N . ARG A 1 167 ? 9.072 -6.976 -9.309 1.00 90.19 167 ARG A N 1
ATOM 1242 C CA . ARG A 1 167 ? 9.491 -6.799 -7.917 1.00 90.19 167 ARG A CA 1
ATOM 1243 C C . ARG A 1 167 ? 8.745 -5.664 -7.225 1.00 90.19 167 ARG A C 1
ATOM 1245 O O . ARG A 1 167 ? 8.405 -5.815 -6.051 1.00 90.19 167 ARG A O 1
ATOM 1252 N N . VAL A 1 168 ? 8.513 -4.547 -7.914 1.00 86.94 168 VAL A N 1
ATOM 1253 C CA . VAL A 1 168 ? 7.718 -3.431 -7.387 1.00 86.94 168 VAL A CA 1
ATOM 1254 C C . VAL A 1 168 ? 6.277 -3.888 -7.203 1.00 86.94 168 VAL A C 1
ATOM 1256 O O . VAL A 1 168 ? 5.744 -3.741 -6.111 1.00 86.94 168 VAL A O 1
ATOM 1259 N N . ARG A 1 169 ? 5.672 -4.542 -8.201 1.00 84.00 169 ARG A N 1
ATOM 1260 C CA . ARG A 1 169 ? 4.292 -5.047 -8.140 1.00 84.00 169 ARG A CA 1
ATOM 1261 C C . ARG A 1 169 ? 4.051 -5.974 -6.947 1.00 84.00 169 ARG A C 1
ATOM 1263 O O . ARG A 1 169 ? 3.020 -5.854 -6.288 1.00 84.00 169 ARG A O 1
ATOM 1270 N N . ASN A 1 170 ? 5.013 -6.840 -6.633 1.00 80.06 170 ASN A N 1
ATOM 1271 C CA . ASN A 1 170 ? 4.882 -7.865 -5.595 1.00 80.06 170 ASN A CA 1
ATOM 1272 C C . ASN A 1 170 ? 5.339 -7.448 -4.179 1.00 80.06 170 ASN A C 1
ATOM 1274 O O . ASN A 1 170 ? 5.159 -8.244 -3.256 1.00 80.06 170 ASN A O 1
ATOM 1278 N N . ASN A 1 171 ? 5.933 -6.261 -3.989 1.00 67.19 171 ASN A N 1
ATOM 1279 C CA . ASN A 1 171 ? 6.213 -5.709 -2.646 1.00 67.19 171 ASN A CA 1
ATOM 1280 C C . ASN A 1 171 ? 4.992 -5.004 -2.064 1.00 67.19 171 ASN A C 1
ATOM 1282 O O . ASN A 1 171 ? 4.675 -5.259 -0.883 1.00 67.19 171 ASN A O 1
#